Protein AF-A0A354HRK8-F1 (afdb_monomer)

Solvent-accessible surface area (backbone atoms only — not comparable to full-atom values): 6765 Å² total; per-residue (Å²): 135,56,75,66,59,55,55,52,50,60,60,51,55,75,58,49,48,50,48,79,78,47,77,47,77,48,74,50,78,37,77,92,74,38,33,40,36,39,46,30,41,37,36,29,31,23,70,40,69,39,40,61,48,54,47,80,42,50,60,78,45,49,75,76,49,41,29,46,92,87,40,77,44,60,70,48,78,45,85,66,52,96,70,30,27,33,38,38,35,46,50,96,60,74,43,45,59,68,40,78,44,60,36,36,42,32,33,31,35,66,62,77,81,83,72,84,74,82,126

pLDDT: mean 86.95, std 15.53, range [40.5, 98.12]

Secondary structure (DSSP, 8-state):
--HHHHHHHHHHHTT--EEEEEEEEEEEEEGGGTEEEEEEEEEEEESS-EEEEEEEEETTSEEEEEEETTEEPPEEEEEEETTEEEEEEEEEEEEPTT-EEEEEEEEEEEPP-------

Structure (mmCIF, N/CA/C/O backbone):
data_AF-A0A354HRK8-F1
#
_entry.id   AF-A0A354HRK8-F1
#
loop_
_atom_site.group_PDB
_atom_site.id
_atom_site.type_symbol
_atom_site.label_atom_id
_atom_site.label_alt_id
_atom_site.label_comp_id
_atom_site.label_asym_id
_atom_site.label_entity_id
_atom_site.label_seq_id
_atom_site.pdbx_PDB_ins_code
_atom_site.Cartn_x
_atom_site.Cartn_y
_atom_site.Cartn_z
_atom_site.occupancy
_atom_site.B_iso_or_equiv
_atom_site.auth_seq_id
_atom_site.auth_comp_id
_atom_site.auth_asym_id
_atom_site.auth_atom_id
_atom_site.pdbx_PDB_model_num
ATOM 1 N N . MET A 1 1 ? 16.651 -16.400 6.474 1.00 50.31 1 MET A N 1
ATOM 2 C CA . MET A 1 1 ? 15.994 -15.371 7.318 1.00 50.31 1 MET A CA 1
ATOM 3 C C . MET A 1 1 ? 16.531 -15.491 8.738 1.00 50.31 1 MET A C 1
ATOM 5 O O . MET A 1 1 ? 16.424 -16.571 9.303 1.00 50.31 1 MET A O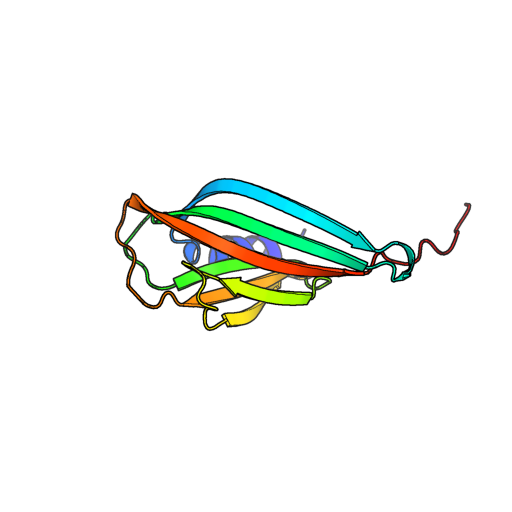 1
ATOM 9 N N . SER A 1 2 ? 17.165 -14.455 9.298 1.00 54.81 2 SER A N 1
ATOM 10 C CA . SER A 1 2 ? 17.734 -14.533 10.653 1.00 54.81 2 SER A CA 1
ATOM 11 C C . SER A 1 2 ? 16.652 -14.304 11.720 1.00 54.81 2 SER A C 1
ATOM 13 O O . SER A 1 2 ? 15.646 -13.632 11.486 1.00 54.81 2 SER A O 1
ATOM 15 N N . ARG A 1 3 ? 16.833 -14.848 12.930 1.00 51.31 3 ARG A N 1
ATOM 16 C CA . ARG A 1 3 ? 15.897 -14.631 14.055 1.00 51.31 3 ARG A CA 1
ATOM 17 C C . ARG A 1 3 ? 15.701 -13.143 14.391 1.00 51.31 3 ARG A C 1
ATOM 19 O O . ARG A 1 3 ? 14.618 -12.753 14.816 1.00 51.31 3 ARG A O 1
ATOM 26 N N . LEU A 1 4 ? 16.721 -12.313 14.162 1.00 53.47 4 LEU A N 1
ATOM 27 C CA . LEU A 1 4 ? 16.684 -10.861 14.370 1.00 53.47 4 LEU A CA 1
ATOM 28 C C . LEU A 1 4 ? 15.751 -10.150 13.379 1.00 53.47 4 LEU A C 1
ATOM 30 O O . LEU A 1 4 ? 14.959 -9.304 13.793 1.00 53.47 4 LEU A O 1
ATOM 34 N N . THR A 1 5 ? 15.765 -10.533 12.098 1.00 54.56 5 THR A N 1
ATOM 35 C CA . THR A 1 5 ? 14.862 -9.942 11.096 1.00 54.56 5 THR A CA 1
ATOM 36 C C . THR A 1 5 ? 13.399 -10.301 11.364 1.00 54.56 5 THR A C 1
ATOM 38 O O . THR A 1 5 ? 12.532 -9.438 11.255 1.00 54.56 5 THR A O 1
ATOM 41 N N . ALA A 1 6 ? 13.120 -11.530 11.814 1.00 53.03 6 ALA A N 1
ATOM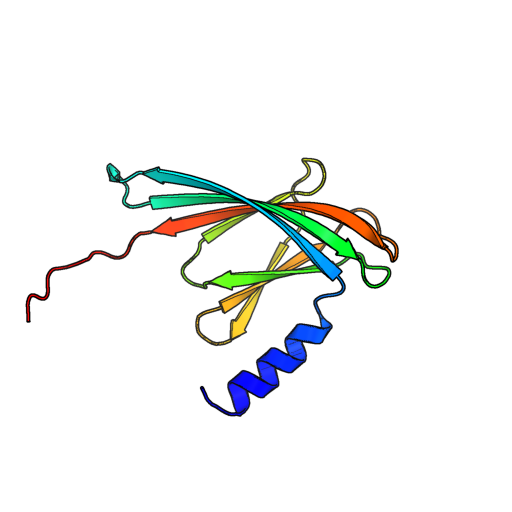 42 C CA . ALA A 1 6 ? 11.768 -11.955 12.194 1.00 53.03 6 ALA A CA 1
ATOM 43 C C . ALA A 1 6 ? 11.236 -11.218 13.445 1.00 53.03 6 ALA A C 1
ATOM 45 O O . ALA A 1 6 ? 10.065 -10.830 13.513 1.00 53.03 6 ALA A O 1
ATOM 46 N N . ARG A 1 7 ? 12.107 -10.969 14.433 1.00 55.44 7 ARG A N 1
ATOM 47 C CA . ARG A 1 7 ? 11.755 -10.249 15.668 1.00 55.44 7 ARG A CA 1
ATOM 48 C C . ARG A 1 7 ? 11.497 -8.757 15.421 1.00 55.44 7 ARG A C 1
ATOM 50 O O . ARG A 1 7 ? 10.579 -8.190 16.004 1.00 55.44 7 ARG A O 1
ATOM 57 N N . ASN A 1 8 ? 12.239 -8.140 14.502 1.00 55.53 8 ASN A N 1
ATOM 58 C CA . ASN A 1 8 ? 11.977 -6.763 14.080 1.00 55.53 8 ASN A CA 1
ATOM 59 C C . ASN A 1 8 ? 10.649 -6.658 13.312 1.00 55.53 8 ASN A C 1
ATOM 61 O O . ASN A 1 8 ? 9.842 -5.780 13.612 1.00 55.53 8 ASN A O 1
ATOM 65 N N . PHE A 1 9 ? 10.369 -7.595 12.398 1.00 56.06 9 PHE A N 1
ATOM 66 C CA . PHE A 1 9 ? 9.132 -7.626 11.608 1.00 56.06 9 PHE A CA 1
ATOM 67 C C . PHE A 1 9 ? 7.866 -7.751 12.475 1.00 56.06 9 PHE A C 1
ATOM 69 O O . PHE A 1 9 ? 6.916 -6.987 12.311 1.00 56.06 9 PHE A O 1
ATOM 76 N N . THR A 1 10 ? 7.878 -8.637 13.476 1.00 58.69 10 THR A N 1
ATOM 77 C CA . THR A 1 10 ? 6.768 -8.784 14.444 1.00 58.69 10 THR A CA 1
ATOM 78 C C . THR A 1 10 ? 6.529 -7.526 15.290 1.00 58.69 10 THR A C 1
ATOM 80 O O . THR A 1 10 ? 5.387 -7.223 15.643 1.00 58.69 10 THR A O 1
ATOM 83 N N . GLY A 1 11 ? 7.570 -6.730 15.556 1.00 61.34 11 GLY A N 1
ATOM 84 C CA . GLY A 1 11 ? 7.438 -5.399 16.156 1.00 61.34 11 GLY A CA 1
ATOM 85 C C . GLY A 1 11 ? 6.713 -4.390 15.253 1.00 61.34 11 GLY A C 1
ATOM 86 O O . GLY A 1 11 ? 5.939 -3.566 15.750 1.00 61.34 11 GLY A O 1
ATOM 87 N N . PHE A 1 12 ? 6.899 -4.477 13.930 1.00 61.84 12 PHE A N 1
ATOM 88 C CA . PHE A 1 12 ? 6.201 -3.628 12.958 1.00 61.84 12 PHE A CA 1
ATOM 89 C C . PHE A 1 12 ? 4.720 -3.981 12.819 1.00 61.84 12 PHE A C 1
ATOM 91 O O . PHE A 1 12 ? 3.924 -3.063 12.635 1.00 61.84 12 PHE A O 1
ATOM 98 N N . CYS A 1 13 ? 4.323 -5.249 12.993 1.00 62.94 13 CYS A N 1
ATOM 99 C CA . CYS A 1 13 ? 2.919 -5.681 12.918 1.00 62.94 13 CYS A CA 1
ATOM 100 C C . CYS A 1 13 ? 1.986 -4.852 13.827 1.00 62.94 13 CYS A C 1
ATOM 102 O O . CYS A 1 13 ? 0.867 -4.533 13.439 1.00 62.94 13 CYS A O 1
ATOM 104 N N . LYS A 1 14 ? 2.466 -4.389 14.993 1.00 69.12 14 LYS A N 1
ATOM 105 C CA . LYS A 1 14 ? 1.689 -3.527 15.910 1.00 69.12 14 LYS A CA 1
ATOM 106 C C . LYS A 1 14 ? 1.358 -2.135 15.345 1.00 69.12 14 LYS A C 1
ATOM 108 O O . LYS A 1 14 ? 0.500 -1.446 15.901 1.00 69.12 14 LYS A O 1
ATOM 113 N N . ARG A 1 15 ? 2.053 -1.692 14.291 1.00 74.56 15 ARG A N 1
ATOM 114 C CA . ARG A 1 15 ? 1.847 -0.387 13.634 1.00 74.56 15 ARG A CA 1
ATOM 115 C C . ARG A 1 15 ? 0.713 -0.410 12.608 1.00 74.56 15 ARG A C 1
ATOM 117 O O . ARG A 1 15 ? 0.236 0.657 12.234 1.00 74.56 15 ARG A O 1
ATOM 124 N N . PHE A 1 16 ? 0.269 -1.594 12.195 1.00 83.00 16 PHE A N 1
ATOM 125 C CA . PHE A 1 16 ? -0.863 -1.769 11.295 1.00 83.00 16 PHE A CA 1
ATOM 126 C C . PHE A 1 16 ? -2.130 -1.842 12.145 1.00 83.00 16 PHE A C 1
ATOM 128 O O . PHE A 1 16 ? -2.418 -2.845 12.789 1.00 83.00 16 PHE A O 1
ATOM 135 N N . SER A 1 17 ? -2.855 -0.730 12.233 1.00 87.38 17 SER A N 1
ATOM 136 C CA . SER A 1 17 ? -4.097 -0.624 13.007 1.00 87.38 17 SER A CA 1
ATOM 137 C C . SER A 1 17 ? -5.338 -0.847 12.142 1.00 87.38 17 SER A C 1
ATOM 139 O O . SER A 1 17 ? -6.358 -0.201 12.363 1.00 87.38 17 SER A O 1
ATOM 141 N N . TYR A 1 18 ? -5.239 -1.708 11.134 1.00 92.06 18 TYR A N 1
ATOM 142 C CA . TYR A 1 18 ? -6.298 -1.971 10.167 1.00 92.06 18 TYR A CA 1
ATOM 143 C C . TYR A 1 18 ? -6.186 -3.391 9.605 1.00 92.06 18 TYR A C 1
ATOM 145 O O . TYR A 1 18 ? -5.113 -3.995 9.636 1.00 92.06 18 TYR A O 1
ATOM 153 N N . SER A 1 19 ? -7.292 -3.900 9.073 1.00 92.31 19 SER A N 1
ATOM 154 C CA . SER A 1 19 ? -7.331 -5.074 8.204 1.00 92.31 19 SER A CA 1
ATOM 155 C C . SER A 1 19 ? -7.521 -4.634 6.755 1.00 92.31 19 SER A C 1
ATOM 157 O O . SER A 1 19 ? -8.111 -3.588 6.486 1.00 92.31 19 SER A O 1
ATOM 159 N N . ILE A 1 20 ? -6.990 -5.410 5.814 1.00 93.06 20 ILE A N 1
ATOM 160 C CA . ILE A 1 20 ? -7.130 -5.129 4.383 1.00 93.06 20 ILE A CA 1
ATOM 161 C C . ILE A 1 20 ? -8.249 -6.001 3.838 1.00 93.06 20 ILE A C 1
ATOM 163 O O . ILE A 1 20 ? -8.236 -7.212 4.042 1.00 93.06 20 ILE A O 1
ATOM 167 N N . ALA A 1 21 ? -9.217 -5.373 3.181 1.00 93.81 21 ALA A N 1
ATOM 168 C CA . ALA A 1 21 ? -10.369 -6.049 2.605 1.00 93.81 21 ALA A CA 1
ATOM 169 C C . ALA A 1 21 ? -10.174 -6.326 1.111 1.00 93.81 21 ALA A C 1
ATOM 171 O O .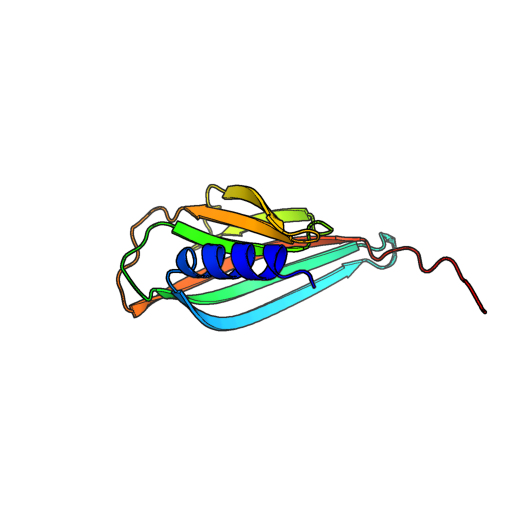 ALA A 1 21 ? -10.589 -7.374 0.624 1.00 93.81 21 ALA A O 1
ATOM 172 N N . HIS A 1 22 ? -9.559 -5.392 0.383 1.00 95.56 22 HIS A N 1
ATOM 173 C CA . HIS A 1 22 ? -9.417 -5.501 -1.064 1.00 95.56 22 HIS A CA 1
ATOM 174 C C . HIS A 1 22 ? -8.235 -4.685 -1.591 1.00 95.56 22 HIS A C 1
ATOM 176 O O . HIS A 1 22 ? -7.877 -3.654 -1.015 1.00 95.56 22 HIS A O 1
ATOM 182 N N . TYR A 1 23 ? -7.682 -5.149 -2.709 1.00 96.31 23 TYR A N 1
ATOM 183 C CA . TYR A 1 23 ? -6.695 -4.451 -3.518 1.00 96.31 23 TYR A CA 1
ATOM 184 C C . TYR A 1 23 ? -7.200 -4.371 -4.949 1.00 96.31 23 TYR A C 1
ATOM 186 O O . TYR A 1 23 ? -7.547 -5.398 -5.527 1.00 96.31 23 TYR A O 1
ATOM 194 N N . ASP A 1 24 ? -7.155 -3.172 -5.504 1.00 97.56 24 ASP A N 1
ATOM 195 C CA . ASP A 1 24 ? -7.291 -2.919 -6.930 1.00 97.56 24 ASP A CA 1
ATOM 196 C C . ASP A 1 24 ? -5.961 -2.344 -7.428 1.00 97.56 24 ASP A C 1
ATOM 198 O O . ASP A 1 24 ? -5.386 -1.469 -6.775 1.00 97.56 24 ASP A O 1
ATOM 202 N N . ILE A 1 25 ? -5.408 -2.910 -8.497 1.00 97.69 25 ILE A N 1
ATOM 203 C CA . ILE A 1 25 ? -4.031 -2.655 -8.936 1.00 97.69 25 ILE A CA 1
ATOM 204 C C . ILE A 1 25 ? -4.028 -2.430 -10.441 1.00 97.69 25 ILE A C 1
ATOM 206 O O . ILE A 1 25 ? -4.118 -3.382 -11.217 1.00 97.69 25 ILE A O 1
ATOM 210 N N . ASP A 1 26 ? -3.787 -1.185 -10.834 1.00 97.75 26 ASP A N 1
ATOM 211 C CA . ASP A 1 26 ? -3.559 -0.811 -12.221 1.00 97.75 26 ASP A CA 1
ATOM 212 C C . ASP A 1 26 ? -2.061 -0.690 -12.493 1.00 97.75 26 ASP A C 1
ATOM 214 O O . ASP A 1 26 ? -1.357 0.128 -11.893 1.00 97.75 26 ASP A O 1
ATOM 218 N N . LEU A 1 27 ? -1.557 -1.503 -13.424 1.00 96.94 27 LEU A N 1
ATOM 219 C CA . LEU A 1 27 ? -0.156 -1.478 -13.842 1.00 96.94 27 LEU A CA 1
ATOM 220 C C . LEU A 1 27 ? -0.011 -0.832 -15.217 1.00 96.94 27 LEU A C 1
ATOM 222 O O . LEU A 1 27 ? -0.498 -1.343 -16.223 1.00 96.94 27 LEU A O 1
ATOM 226 N N . ASN A 1 28 ? 0.748 0.258 -15.273 1.00 95.94 28 ASN A N 1
ATOM 227 C CA . ASN A 1 28 ? 1.181 0.878 -16.513 1.00 95.94 28 ASN A CA 1
ATOM 228 C C . ASN A 1 28 ? 2.623 0.464 -16.826 1.00 95.94 28 ASN A C 1
ATOM 230 O O . ASN A 1 28 ? 3.569 0.820 -16.115 1.00 95.94 28 ASN A O 1
ATOM 234 N N . LEU A 1 29 ? 2.777 -0.303 -17.902 1.00 94.56 29 LEU A N 1
ATOM 235 C CA . LEU A 1 29 ? 4.057 -0.800 -18.385 1.00 94.56 29 LEU A CA 1
ATOM 236 C C . LEU A 1 29 ? 4.590 0.135 -19.472 1.00 94.56 29 LEU A C 1
ATOM 238 O O . LEU A 1 29 ? 3.951 0.330 -20.505 1.00 94.56 29 LEU A O 1
ATOM 242 N N . ASN A 1 30 ? 5.807 0.649 -19.292 1.00 92.19 30 ASN A N 1
ATOM 243 C CA . ASN A 1 30 ? 6.535 1.371 -20.330 1.00 92.19 30 ASN A CA 1
ATOM 244 C C . ASN A 1 30 ? 7.801 0.593 -20.726 1.00 92.19 30 ASN A C 1
ATOM 246 O O . ASN A 1 30 ? 8.872 0.842 -20.163 1.00 92.19 30 ASN A O 1
ATOM 250 N N . PRO A 1 31 ? 7.713 -0.320 -21.716 1.00 89.62 31 PRO A N 1
ATOM 251 C CA . PRO A 1 31 ? 8.843 -1.151 -22.129 1.00 89.62 31 PRO A CA 1
ATOM 252 C C . PRO A 1 31 ? 10.034 -0.340 -22.644 1.00 89.62 31 PRO A C 1
ATOM 254 O O . PRO A 1 31 ? 11.178 -0.690 -22.373 1.00 89.62 31 PRO A O 1
ATOM 257 N N . ARG A 1 32 ? 9.780 0.782 -23.336 1.00 90.06 32 ARG A N 1
ATOM 258 C CA . ARG A 1 32 ? 10.841 1.651 -23.879 1.00 90.06 32 ARG A CA 1
ATOM 259 C C . ARG A 1 32 ? 11.693 2.271 -22.778 1.00 90.06 32 ARG A C 1
ATOM 261 O O . ARG A 1 32 ? 12.889 2.448 -22.959 1.00 90.06 32 ARG A O 1
ATOM 268 N N . ARG A 1 33 ? 11.067 2.609 -21.649 1.00 88.88 33 ARG A N 1
ATOM 269 C CA . ARG A 1 33 ? 11.740 3.168 -20.469 1.00 88.88 33 ARG A CA 1
ATOM 270 C C . ARG A 1 33 ? 12.074 2.113 -19.416 1.00 88.88 33 ARG A C 1
ATOM 272 O O . ARG A 1 33 ? 12.529 2.490 -18.347 1.00 88.88 33 ARG A O 1
ATOM 279 N N . ARG A 1 34 ? 11.782 0.830 -19.681 1.00 90.69 34 ARG A N 1
ATOM 280 C CA . ARG A 1 34 ? 11.877 -0.280 -18.713 1.00 90.69 34 ARG A CA 1
ATOM 281 C C . ARG A 1 34 ? 11.262 0.062 -17.352 1.00 90.69 34 ARG A C 1
ATOM 283 O O . ARG A 1 34 ? 11.739 -0.380 -16.316 1.00 90.69 34 ARG A O 1
ATOM 290 N N . LYS A 1 35 ? 10.194 0.859 -17.353 1.00 94.19 35 LYS A N 1
ATOM 291 C CA . LYS A 1 35 ? 9.576 1.389 -16.137 1.00 94.19 35 LYS A CA 1
ATOM 292 C C . LYS A 1 35 ? 8.177 0.828 -15.990 1.00 94.19 35 LYS A C 1
ATOM 294 O O . LYS A 1 35 ? 7.402 0.848 -16.946 1.00 94.19 35 LYS A O 1
ATOM 299 N N . ILE A 1 36 ? 7.855 0.379 -14.786 1.00 96.50 36 ILE A N 1
ATOM 300 C CA . ILE A 1 36 ? 6.503 -0.006 -14.398 1.00 96.50 36 ILE A CA 1
ATOM 301 C C . ILE A 1 36 ? 6.012 0.999 -13.369 1.00 96.50 36 ILE A C 1
ATOM 303 O O . ILE A 1 36 ? 6.740 1.362 -12.445 1.00 96.50 36 ILE A O 1
ATOM 307 N N . GLN A 1 37 ? 4.785 1.467 -13.542 1.00 97.38 37 GLN A N 1
ATOM 308 C CA . GLN A 1 37 ? 4.082 2.277 -12.562 1.00 97.38 37 GLN A CA 1
ATOM 309 C C . GLN A 1 37 ? 2.834 1.527 -12.110 1.00 97.38 37 GLN A C 1
ATOM 311 O O . GLN A 1 37 ? 2.112 0.988 -12.941 1.00 97.38 37 GLN A O 1
ATOM 316 N N . ALA A 1 38 ? 2.594 1.512 -10.807 1.00 97.94 38 ALA A N 1
ATOM 317 C CA . ALA A 1 38 ? 1.395 0.972 -10.197 1.00 97.94 38 ALA A CA 1
ATOM 318 C C . ALA A 1 38 ? 0.564 2.112 -9.601 1.00 97.94 38 ALA A C 1
ATOM 320 O O . ALA A 1 38 ? 1.108 2.960 -8.887 1.00 97.94 38 ALA A O 1
ATOM 321 N N . ASP A 1 39 ? -0.736 2.113 -9.882 1.00 97.69 39 ASP A N 1
ATOM 322 C CA . ASP A 1 39 ? -1.745 2.838 -9.113 1.00 97.69 39 ASP A CA 1
ATOM 323 C C . ASP A 1 39 ? -2.562 1.801 -8.337 1.00 97.69 39 ASP A C 1
ATOM 325 O O . ASP A 1 39 ? -3.254 0.970 -8.921 1.00 97.69 39 ASP A O 1
ATOM 329 N N . VAL A 1 40 ? -2.378 1.772 -7.018 1.00 97.94 40 VAL A N 1
ATOM 330 C CA . VAL A 1 40 ? -2.954 0.742 -6.152 1.00 97.94 40 VAL A CA 1
ATOM 331 C C . VAL A 1 40 ? -4.001 1.355 -5.248 1.00 97.94 40 VAL A C 1
ATOM 333 O O . VAL A 1 40 ? -3.661 2.127 -4.353 1.00 97.94 40 VAL A O 1
ATOM 336 N N . SER A 1 41 ? -5.256 0.952 -5.403 1.00 97.69 41 SER A N 1
ATOM 337 C CA . SER A 1 41 ? -6.325 1.284 -4.465 1.00 97.69 41 SER A CA 1
ATOM 338 C C . SER A 1 41 ? -6.461 0.183 -3.417 1.00 97.69 41 SER A C 1
ATOM 340 O O . SER A 1 41 ? -6.665 -0.986 -3.734 1.00 97.69 41 SER A O 1
ATOM 342 N N . ILE A 1 42 ? -6.358 0.547 -2.142 1.00 97.31 42 ILE A N 1
ATOM 343 C CA . ILE A 1 42 ? -6.440 -0.385 -1.016 1.00 97.31 42 ILE A CA 1
ATOM 344 C C . ILE A 1 42 ? -7.664 -0.026 -0.188 1.00 97.31 42 ILE A C 1
ATOM 346 O O . ILE A 1 42 ? -7.713 1.049 0.415 1.00 97.31 42 ILE A O 1
ATOM 350 N N . ALA A 1 43 ? -8.625 -0.943 -0.119 1.00 97.06 43 ALA A N 1
ATOM 351 C CA . ALA A 1 43 ? -9.745 -0.842 0.804 1.00 97.06 43 ALA A CA 1
ATOM 352 C C . ALA A 1 43 ? -9.368 -1.514 2.127 1.00 97.06 43 ALA A C 1
ATOM 354 O O . ALA A 1 43 ? -9.057 -2.708 2.175 1.00 97.06 43 ALA A O 1
ATOM 355 N N . LEU A 1 44 ? -9.400 -0.747 3.210 1.00 95.75 44 LEU A N 1
ATOM 356 C CA . LEU A 1 44 ? -9.011 -1.183 4.545 1.00 95.75 44 LEU A CA 1
ATOM 357 C C . LEU A 1 44 ? -10.065 -0.806 5.586 1.00 95.75 44 LEU A C 1
ATOM 359 O O . LEU A 1 44 ? -10.780 0.179 5.430 1.00 95.75 44 LEU A O 1
ATOM 363 N N . ALA A 1 45 ? -10.169 -1.604 6.644 1.00 95.25 45 ALA A N 1
ATOM 364 C CA . ALA A 1 45 ? -11.041 -1.343 7.782 1.00 95.25 45 ALA A CA 1
ATOM 365 C C . ALA A 1 45 ? -10.184 -1.085 9.021 1.00 95.25 45 ALA A C 1
ATOM 367 O O . ALA A 1 45 ? -9.348 -1.915 9.391 1.00 95.25 45 ALA A O 1
ATOM 368 N N . ALA A 1 46 ? -10.354 0.067 9.667 1.00 94.06 46 ALA A N 1
ATOM 369 C CA . ALA A 1 46 ? -9.590 0.391 10.866 1.00 94.06 46 ALA A CA 1
ATOM 370 C C . ALA A 1 46 ? -9.958 -0.565 12.015 1.00 94.06 46 ALA A C 1
ATOM 372 O O . ALA A 1 46 ? -11.111 -0.686 12.402 1.00 94.06 46 ALA A O 1
ATOM 373 N N . ALA A 1 47 ? -8.975 -1.247 12.599 1.00 92.00 47 ALA A N 1
ATOM 374 C CA . ALA A 1 47 ? -9.204 -2.172 13.713 1.00 92.00 47 ALA A CA 1
ATOM 375 C C . ALA A 1 47 ? -9.407 -1.433 15.048 1.00 92.00 47 ALA A C 1
ATOM 377 O O . ALA A 1 47 ? -9.976 -1.967 15.994 1.00 92.00 47 ALA A O 1
ATOM 378 N N . ARG A 1 48 ? -8.893 -0.204 15.135 1.00 92.62 48 ARG A N 1
ATOM 379 C CA . ARG A 1 48 ? -9.002 0.703 16.282 1.00 92.62 48 ARG A CA 1
ATOM 380 C C . ARG A 1 48 ? -8.909 2.148 15.794 1.00 92.62 48 ARG A C 1
ATOM 382 O O . ARG A 1 48 ? -8.315 2.366 14.734 1.00 92.62 48 ARG A O 1
ATOM 389 N N . PRO A 1 49 ? -9.377 3.132 16.577 1.00 94.38 49 PRO A N 1
ATOM 390 C CA . PRO A 1 49 ? -9.345 4.515 16.137 1.00 94.38 49 PRO A CA 1
ATOM 391 C C . PRO A 1 49 ? -7.911 5.010 15.892 1.00 94.38 49 PRO A C 1
ATOM 393 O O . PRO A 1 49 ? -7.062 4.928 16.787 1.00 94.38 49 PRO A O 1
ATOM 396 N N . THR A 1 50 ? -7.622 5.543 14.704 1.00 94.00 50 THR A N 1
ATOM 397 C CA . THR A 1 50 ? -6.260 5.905 14.273 1.00 94.00 50 THR A CA 1
ATOM 398 C C . THR A 1 50 ? -6.238 7.099 13.317 1.00 94.00 50 THR A C 1
ATOM 400 O O . THR A 1 50 ? -7.148 7.306 12.525 1.00 94.00 50 THR A O 1
ATOM 403 N N . ARG A 1 51 ? -5.151 7.875 13.351 1.00 94.31 51 ARG A N 1
ATOM 404 C CA . ARG A 1 51 ? -4.785 8.824 12.279 1.00 94.31 51 ARG A CA 1
ATOM 405 C C . ARG A 1 51 ? -3.625 8.328 11.430 1.00 94.31 51 ARG A C 1
ATOM 407 O O . ARG A 1 51 ? -3.252 8.986 10.472 1.00 94.31 51 ARG A O 1
ATOM 414 N N . LYS A 1 52 ? -2.995 7.217 11.802 1.00 94.50 52 LYS A N 1
ATOM 415 C CA . LYS A 1 52 ? -1.785 6.726 11.151 1.00 94.50 52 LYS A CA 1
ATOM 416 C C . LYS A 1 52 ? -2.093 5.466 10.360 1.00 94.50 52 LYS A C 1
ATOM 418 O O . LYS A 1 52 ? -2.621 4.505 10.916 1.00 94.50 52 LYS A O 1
ATOM 423 N N . LEU A 1 53 ? -1.681 5.465 9.100 1.00 94.50 53 LEU A N 1
ATOM 424 C CA . LEU A 1 53 ? -1.656 4.292 8.237 1.00 94.50 53 LEU A CA 1
ATOM 425 C C . LEU A 1 53 ? -0.202 3.968 7.907 1.00 94.50 53 LEU A C 1
ATOM 427 O O . LEU A 1 53 ? 0.606 4.871 7.687 1.00 94.50 53 LEU A O 1
ATOM 431 N N . CYS A 1 54 ? 0.155 2.690 7.923 1.00 94.50 54 CYS A N 1
ATOM 432 C CA . CYS A 1 54 ? 1.514 2.245 7.641 1.00 94.50 54 CYS A CA 1
ATOM 433 C C . CYS A 1 54 ? 1.491 1.192 6.543 1.00 94.50 54 CYS A C 1
ATOM 435 O O . CYS A 1 54 ? 0.738 0.250 6.687 1.00 94.50 54 CYS A O 1
ATOM 437 N N . PHE A 1 55 ? 2.341 1.284 5.526 1.00 94.44 55 PHE A N 1
ATOM 438 C CA . PHE A 1 55 ? 2.439 0.300 4.443 1.00 94.44 55 PHE A CA 1
ATOM 439 C C . PHE A 1 55 ? 3.881 -0.179 4.300 1.00 94.44 55 PHE A C 1
ATOM 441 O O . PHE A 1 55 ? 4.807 0.525 4.702 1.00 94.44 55 PHE A O 1
ATOM 448 N N . LEU A 1 56 ? 4.078 -1.366 3.732 1.00 93.75 56 LEU A N 1
ATOM 449 C CA . LEU A 1 56 ? 5.403 -1.833 3.330 1.00 93.75 56 LEU A CA 1
ATOM 450 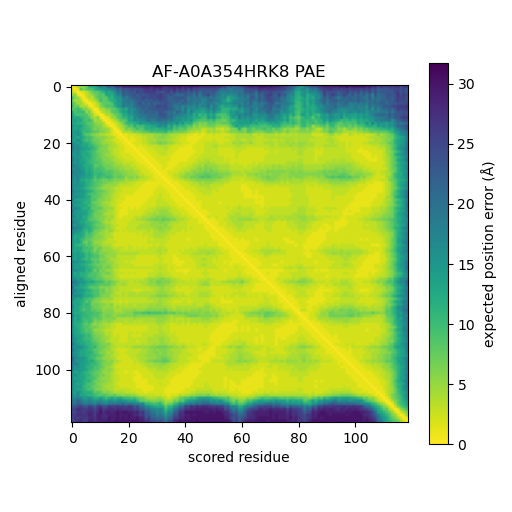C C . LEU A 1 56 ? 5.534 -1.705 1.820 1.00 93.75 56 LEU A C 1
ATOM 452 O O . LEU A 1 56 ? 4.611 -2.056 1.089 1.00 93.75 56 LEU A O 1
ATOM 456 N N . LEU A 1 57 ? 6.684 -1.214 1.377 1.00 95.12 57 LEU A N 1
ATOM 457 C CA . L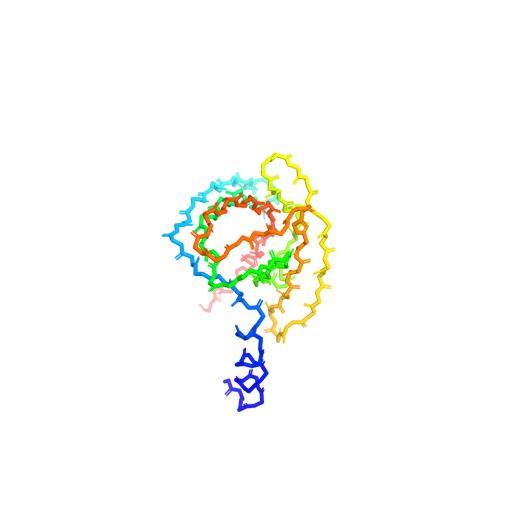EU A 1 57 ? 7.038 -1.104 -0.029 1.00 95.12 57 LEU A CA 1
ATOM 458 C C . LEU A 1 57 ? 8.480 -1.579 -0.205 1.00 95.12 57 LEU A C 1
ATOM 460 O O . LEU A 1 57 ? 9.323 -1.282 0.642 1.00 95.12 57 LEU A O 1
ATOM 464 N N . ALA A 1 58 ? 8.761 -2.322 -1.276 1.00 93.69 58 ALA A N 1
ATOM 465 C CA . ALA A 1 58 ? 10.128 -2.724 -1.598 1.00 93.69 58 ALA A CA 1
ATOM 466 C C . ALA A 1 58 ? 11.033 -1.493 -1.729 1.00 93.69 58 ALA A C 1
ATOM 468 O O . ALA A 1 58 ? 10.612 -0.462 -2.251 1.00 93.69 58 ALA A O 1
ATOM 469 N N . ASP A 1 59 ? 12.267 -1.583 -1.243 1.00 92.75 59 ASP A N 1
ATOM 470 C CA . ASP A 1 59 ? 13.223 -0.471 -1.318 1.00 92.75 59 ASP A CA 1
ATOM 471 C C . ASP A 1 59 ? 13.691 -0.160 -2.749 1.00 92.75 59 ASP A C 1
ATOM 473 O O . ASP A 1 59 ? 14.126 0.957 -3.017 1.00 92.75 59 ASP A O 1
ATOM 477 N N . SER A 1 60 ? 13.506 -1.098 -3.680 1.00 92.88 60 SER A N 1
ATOM 478 C CA . SER A 1 60 ? 13.669 -0.905 -5.125 1.00 92.88 60 SER A CA 1
ATOM 479 C C . SER A 1 60 ? 12.543 -0.099 -5.787 1.00 92.88 60 SER A C 1
ATOM 481 O O . SER A 1 60 ? 12.644 0.250 -6.964 1.00 92.88 60 SER A O 1
ATOM 483 N N . CYS A 1 61 ? 11.455 0.188 -5.066 1.00 95.31 61 CYS A N 1
ATOM 484 C CA . CYS A 1 61 ? 10.337 0.973 -5.574 1.00 95.31 61 CYS A CA 1
ATOM 485 C C . CYS A 1 61 ? 10.447 2.442 -5.151 1.00 95.31 61 CYS A C 1
ATOM 487 O O . CYS A 1 61 ? 10.681 2.774 -3.990 1.00 95.31 61 CYS A O 1
ATOM 489 N N . ASN A 1 62 ? 10.147 3.327 -6.093 1.00 96.00 62 ASN A N 1
ATOM 490 C CA . ASN A 1 62 ? 10.004 4.758 -5.887 1.00 96.00 62 ASN A CA 1
ATOM 491 C C . ASN A 1 62 ? 8.530 5.104 -5.658 1.00 96.00 62 ASN A C 1
ATOM 493 O O . ASN A 1 62 ? 7.705 4.962 -6.564 1.00 96.00 62 ASN A O 1
ATOM 497 N N . LEU A 1 63 ? 8.197 5.572 -4.456 1.00 97.25 63 LEU A N 1
ATOM 498 C CA . LEU A 1 63 ? 6.867 6.087 -4.132 1.00 97.25 63 LEU A CA 1
ATOM 499 C C . LEU A 1 63 ? 6.672 7.480 -4.752 1.00 97.25 63 LEU A C 1
ATOM 501 O O . LEU A 1 63 ? 7.467 8.374 -4.482 1.00 97.25 63 LEU A O 1
ATOM 505 N N . ASP A 1 64 ? 5.601 7.674 -5.525 1.00 96.31 64 ASP A N 1
ATOM 506 C CA . ASP A 1 64 ? 5.178 9.003 -5.992 1.00 96.31 64 ASP A CA 1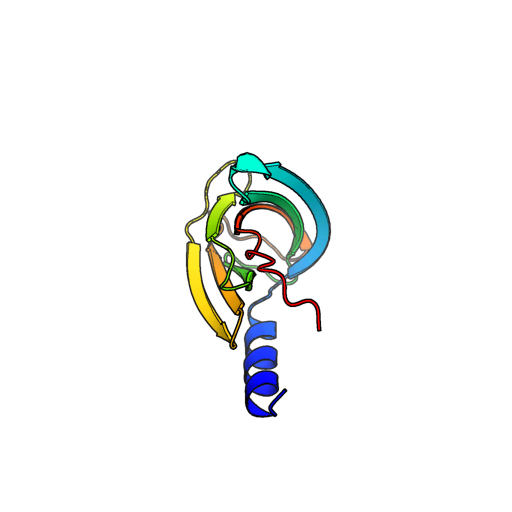
ATOM 507 C C . ASP A 1 64 ? 4.321 9.677 -4.913 1.00 96.31 64 ASP A C 1
ATOM 509 O O . ASP A 1 64 ? 4.672 10.730 -4.383 1.00 96.31 64 ASP A O 1
ATOM 513 N N . ARG A 1 65 ? 3.206 9.042 -4.522 1.00 96.44 65 ARG A N 1
ATOM 514 C CA . ARG A 1 65 ? 2.310 9.580 -3.487 1.00 96.44 65 ARG A CA 1
ATOM 515 C C . ARG A 1 65 ? 1.359 8.543 -2.910 1.00 96.44 65 ARG A C 1
ATOM 517 O O . ARG A 1 65 ? 1.083 7.516 -3.521 1.00 96.44 65 ARG A O 1
ATOM 524 N N . ILE A 1 66 ? 0.801 8.876 -1.750 1.00 97.62 66 ILE A N 1
ATOM 525 C CA . ILE A 1 66 ? -0.352 8.203 -1.149 1.00 97.62 66 ILE A CA 1
ATOM 526 C C . ILE A 1 66 ? -1.492 9.215 -1.084 1.00 97.62 66 ILE A C 1
ATOM 528 O O . ILE A 1 66 ? -1.287 10.323 -0.587 1.00 97.62 66 ILE A O 1
ATOM 532 N N . LYS A 1 67 ? -2.677 8.849 -1.569 1.00 97.06 67 LYS A N 1
ATOM 533 C CA . LYS A 1 67 ? -3.883 9.678 -1.525 1.00 97.06 67 LYS A CA 1
ATOM 534 C C . LYS A 1 67 ? -4.948 9.060 -0.630 1.00 97.06 67 LYS A C 1
ATOM 536 O O . LYS A 1 67 ? -5.059 7.841 -0.529 1.00 97.06 67 LYS A O 1
ATOM 541 N N . TYR A 1 68 ? -5.763 9.919 -0.038 1.00 95.75 68 TYR A N 1
ATOM 542 C CA . TYR A 1 68 ? -7.007 9.572 0.639 1.00 95.75 68 TYR A CA 1
ATOM 543 C C . TYR A 1 68 ? -8.068 10.588 0.226 1.00 95.75 68 TYR A C 1
ATOM 545 O O . TYR A 1 68 ? -7.833 11.790 0.346 1.00 95.75 68 TYR A O 1
ATOM 553 N N . LEU A 1 69 ? -9.200 10.114 -0.306 1.00 92.38 69 LEU A N 1
ATOM 554 C CA . LEU A 1 69 ? -10.277 10.971 -0.832 1.00 92.38 69 LEU A CA 1
ATOM 555 C C . LEU A 1 69 ? -9.765 12.045 -1.817 1.00 92.38 69 LEU A C 1
ATOM 557 O O . LEU A 1 69 ? -10.162 13.205 -1.765 1.00 92.38 69 LEU A O 1
ATOM 561 N N . GLY A 1 70 ? -8.821 11.671 -2.687 1.00 90.94 70 GLY A N 1
ATOM 562 C CA . GLY A 1 70 ? -8.214 12.574 -3.673 1.00 90.94 70 GLY A CA 1
ATOM 563 C C . GLY A 1 70 ? -7.122 13.510 -3.135 1.00 90.94 70 GLY A C 1
ATOM 564 O O . GLY A 1 70 ? -6.437 14.150 -3.930 1.00 90.94 70 GLY A O 1
ATOM 565 N N . ILE A 1 71 ? -6.890 13.552 -1.820 1.00 93.12 71 ILE A N 1
ATOM 566 C CA . ILE A 1 71 ? -5.900 14.430 -1.184 1.00 93.12 71 ILE A CA 1
ATOM 567 C C . ILE A 1 71 ? -4.606 13.655 -0.932 1.00 93.12 71 ILE A C 1
ATOM 569 O O . ILE A 1 71 ? -4.631 12.576 -0.340 1.00 93.12 71 ILE A O 1
ATOM 573 N N . SER A 1 72 ? -3.465 14.213 -1.344 1.00 95.88 72 SER A N 1
ATOM 574 C CA . SER A 1 72 ? -2.150 13.654 -1.013 1.00 95.88 72 SER A CA 1
ATOM 575 C C . SER A 1 72 ? -1.894 13.724 0.493 1.00 95.88 72 SER A C 1
ATOM 577 O O . SER A 1 72 ? -1.976 14.792 1.099 1.00 95.88 72 SER A O 1
ATOM 579 N N . LEU A 1 73 ? -1.550 12.590 1.096 1.00 96.38 73 LEU A N 1
ATOM 580 C CA . LEU A 1 73 ? -1.231 12.508 2.515 1.00 96.38 73 LEU A CA 1
ATOM 581 C C . LEU A 1 73 ? 0.237 12.877 2.781 1.00 96.38 73 LEU A C 1
ATOM 583 O O . LEU A 1 73 ? 1.107 12.543 1.974 1.00 96.38 73 LEU A O 1
ATOM 587 N N . PRO A 1 74 ? 0.554 13.486 3.939 1.00 94.88 74 PRO A N 1
ATOM 588 C CA . PRO A 1 74 ? 1.926 13.578 4.427 1.00 94.88 74 PRO A CA 1
ATOM 589 C C . PRO A 1 74 ? 2.492 12.179 4.694 1.00 94.88 74 PRO A C 1
ATOM 591 O O . PRO A 1 74 ? 1.856 11.375 5.384 1.00 94.88 74 PRO A O 1
ATOM 594 N N . ILE A 1 75 ? 3.688 11.892 4.171 1.00 95.06 75 ILE A N 1
ATOM 595 C CA . ILE A 1 75 ? 4.309 10.562 4.233 1.00 95.06 75 ILE A CA 1
ATOM 596 C C . ILE A 1 75 ? 5.709 10.661 4.831 1.00 95.06 75 ILE A C 1
ATOM 598 O O . ILE A 1 75 ? 6.515 11.500 4.440 1.00 95.06 75 ILE A O 1
ATOM 602 N N . LYS A 1 76 ? 6.019 9.744 5.748 1.00 95.31 76 LYS A N 1
ATOM 603 C CA . LYS A 1 76 ? 7.382 9.464 6.202 1.00 95.31 76 LYS A CA 1
ATOM 604 C C . LYS A 1 76 ? 7.803 8.084 5.714 1.00 95.31 76 LYS A C 1
ATOM 606 O O . LYS A 1 76 ? 7.115 7.105 6.000 1.00 95.31 76 LYS A O 1
ATOM 611 N N . ILE A 1 77 ? 8.941 8.011 5.033 1.00 94.50 77 ILE A N 1
ATOM 612 C CA . ILE A 1 77 ? 9.568 6.759 4.600 1.00 94.50 77 ILE A CA 1
ATOM 613 C C . ILE A 1 77 ? 10.710 6.446 5.567 1.00 94.50 77 ILE A C 1
ATOM 615 O O . ILE A 1 77 ? 11.498 7.325 5.912 1.00 94.50 77 ILE A O 1
ATOM 619 N N . SER A 1 78 ? 10.780 5.212 6.055 1.00 92.00 78 SER A N 1
ATOM 620 C CA . SER A 1 78 ? 11.873 4.751 6.916 1.00 92.00 78 SER A CA 1
ATOM 621 C C . SER A 1 78 ? 12.203 3.287 6.635 1.00 92.00 78 SER A C 1
ATOM 623 O O . SER A 1 78 ? 11.263 2.527 6.406 1.00 92.00 78 SER A O 1
ATOM 625 N N . PRO A 1 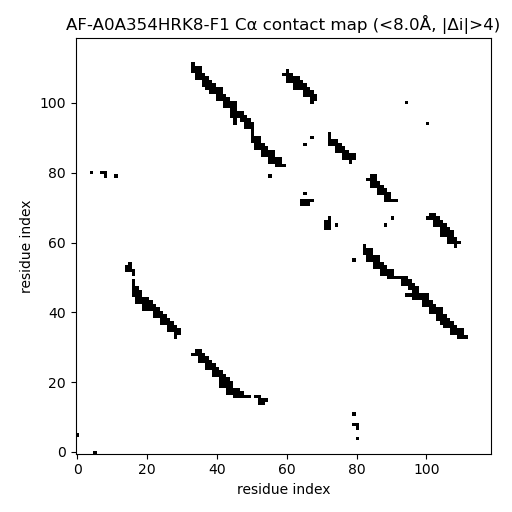79 ? 13.470 2.854 6.732 1.00 89.50 79 PRO A N 1
ATOM 626 C CA . PRO A 1 79 ? 13.828 1.444 6.584 1.00 89.50 79 PRO A CA 1
ATOM 627 C C . PRO A 1 79 ? 13.080 0.559 7.594 1.00 89.50 79 PRO A C 1
ATOM 629 O O . PRO A 1 79 ? 12.994 0.906 8.776 1.00 89.50 79 PRO A O 1
ATOM 632 N N . ALA A 1 80 ? 12.532 -0.574 7.144 1.00 85.75 80 ALA A N 1
ATOM 633 C CA . ALA A 1 80 ? 11.849 -1.544 8.009 1.00 85.75 80 ALA A CA 1
ATOM 634 C C . ALA A 1 80 ? 12.720 -2.782 8.260 1.00 85.75 80 ALA A C 1
ATOM 636 O O . ALA A 1 80 ? 13.008 -3.145 9.402 1.00 85.75 80 ALA A O 1
ATOM 637 N N . CYS A 1 81 ? 13.161 -3.417 7.180 1.00 82.50 81 CYS A N 1
ATOM 638 C CA . CYS A 1 81 ? 14.116 -4.518 7.154 1.00 82.50 81 CYS A CA 1
ATOM 639 C C . CYS A 1 81 ? 14.819 -4.526 5.781 1.00 82.50 81 CYS A C 1
ATOM 641 O O . CYS A 1 81 ? 14.410 -3.769 4.901 1.00 82.50 81 CYS A O 1
ATOM 643 N N . PRO A 1 82 ? 15.887 -5.319 5.580 1.00 86.12 82 PRO A N 1
ATOM 644 C CA . PRO A 1 82 ? 16.576 -5.356 4.289 1.00 86.12 82 PRO A CA 1
ATOM 645 C C . PRO A 1 82 ? 15.601 -5.653 3.139 1.00 86.12 82 PRO A C 1
ATOM 647 O O . PRO A 1 82 ? 14.843 -6.620 3.231 1.00 86.12 82 PRO A O 1
ATOM 650 N N . GLY A 1 83 ? 15.605 -4.827 2.089 1.00 87.62 83 GLY A N 1
ATOM 651 C CA . GLY A 1 83 ? 14.692 -4.957 0.950 1.00 87.62 83 GLY A CA 1
ATOM 652 C C . GLY A 1 83 ? 13.338 -4.253 1.110 1.00 87.62 83 GLY A C 1
ATOM 653 O O . GLY A 1 83 ? 12.541 -4.266 0.174 1.00 87.62 83 GLY A O 1
ATOM 654 N N . LEU A 1 84 ? 13.018 -3.675 2.279 1.00 91.38 84 LEU A N 1
ATOM 655 C CA . LEU A 1 84 ? 11.693 -3.114 2.572 1.00 91.38 84 LEU A CA 1
ATOM 656 C C . LEU A 1 84 ? 11.749 -1.782 3.331 1.00 91.38 84 LEU A C 1
ATOM 658 O O . LEU A 1 84 ? 12.330 -1.655 4.414 1.00 91.38 84 LEU A O 1
ATOM 662 N N . ASN A 1 85 ? 10.996 -0.818 2.815 1.00 93.62 85 ASN A N 1
ATOM 663 C CA . ASN A 1 85 ? 10.696 0.455 3.448 1.00 93.62 85 ASN A CA 1
ATOM 664 C C . ASN A 1 85 ? 9.310 0.433 4.108 1.00 93.62 85 ASN A C 1
ATOM 666 O O . ASN A 1 85 ? 8.333 -0.071 3.555 1.00 93.62 85 ASN A O 1
ATOM 670 N N . LEU A 1 86 ? 9.214 1.035 5.294 1.00 93.38 86 LEU A N 1
ATOM 671 C CA . LEU A 1 86 ? 7.956 1.386 5.944 1.00 93.38 86 LEU A CA 1
ATOM 672 C C . LEU A 1 86 ? 7.523 2.775 5.481 1.00 93.38 86 LEU A C 1
ATOM 674 O O . LEU A 1 86 ? 8.190 3.771 5.766 1.00 93.38 86 LEU A O 1
ATOM 678 N N . LEU A 1 87 ? 6.357 2.840 4.856 1.00 95.31 87 LEU A N 1
ATOM 679 C CA . LEU A 1 87 ? 5.645 4.072 4.559 1.00 95.31 87 LEU A CA 1
ATOM 680 C C . LEU A 1 87 ? 4.721 4.381 5.734 1.00 95.31 87 LEU A C 1
ATOM 682 O O . LEU A 1 87 ? 3.973 3.514 6.167 1.00 95.31 87 LEU A O 1
ATOM 686 N N . SER A 1 88 ? 4.763 5.590 6.278 1.00 95.12 88 SER A N 1
ATOM 687 C CA . SER A 1 88 ? 3.852 6.058 7.329 1.00 95.12 88 SER A CA 1
ATOM 688 C C . SER A 1 88 ? 3.099 7.285 6.834 1.00 95.12 88 SER A C 1
ATOM 690 O O . SER A 1 88 ? 3.696 8.354 6.739 1.00 95.12 88 SER A O 1
ATOM 692 N N . ALA A 1 89 ? 1.809 7.133 6.550 1.00 95.69 89 ALA A N 1
ATOM 693 C CA . ALA A 1 89 ? 0.915 8.208 6.140 1.00 95.69 89 ALA A CA 1
ATOM 694 C C . ALA A 1 89 ? 0.031 8.671 7.308 1.00 95.69 89 ALA A C 1
ATOM 696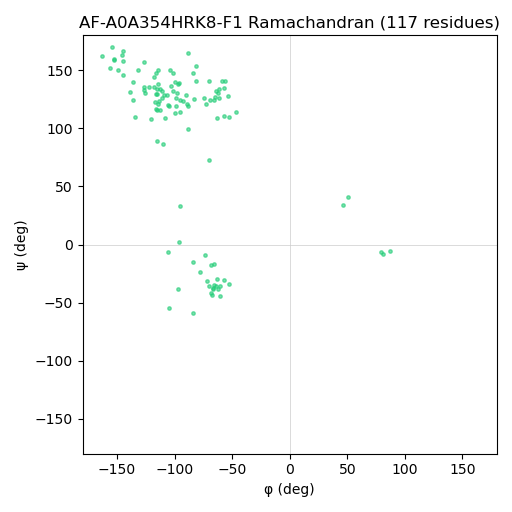 O O . ALA A 1 89 ? -0.336 7.874 8.180 1.00 95.69 89 ALA A O 1
ATOM 697 N N . VAL A 1 90 ? -0.312 9.959 7.325 1.00 95.12 90 VAL A N 1
ATOM 698 C CA . VAL A 1 90 ? -1.181 10.556 8.351 1.00 95.12 90 VAL A CA 1
ATOM 699 C C . VAL A 1 90 ? -2.483 11.028 7.718 1.00 95.12 90 VAL A C 1
ATOM 701 O O . VAL A 1 90 ? -2.470 11.874 6.831 1.00 95.12 90 VAL A O 1
ATOM 704 N N . LEU A 1 91 ? -3.603 10.494 8.197 1.00 94.38 91 LEU A N 1
ATOM 705 C CA . LEU A 1 91 ? -4.944 10.895 7.802 1.00 94.38 91 LEU A CA 1
ATOM 706 C C . LEU A 1 91 ? -5.276 12.296 8.342 1.00 94.38 91 LEU A C 1
ATOM 708 O O . LEU A 1 91 ? -4.963 12.612 9.502 1.00 94.38 91 LEU A O 1
ATOM 712 N N . PRO A 1 92 ? -5.967 13.127 7.540 1.00 93.94 92 PRO A N 1
ATOM 713 C CA . PRO A 1 92 ? -6.388 14.453 7.974 1.00 93.94 92 PRO A CA 1
ATOM 714 C C . PRO A 1 92 ? -7.360 14.365 9.157 1.00 93.94 92 PRO A C 1
ATOM 716 O O . PRO A 1 92 ? -7.222 15.131 10.109 1.00 93.94 92 PRO A O 1
ATOM 719 N N . ILE A 1 93 ? -8.250 13.370 9.150 1.00 93.06 93 ILE A N 1
ATOM 720 C CA . ILE A 1 93 ? -9.246 13.097 10.193 1.00 93.06 93 ILE A CA 1
ATOM 721 C C . ILE A 1 93 ? -8.937 11.737 10.832 1.00 93.06 93 ILE A C 1
ATOM 723 O O . ILE A 1 93 ? -8.378 10.850 10.186 1.00 93.06 93 ILE A O 1
ATOM 727 N N . ARG A 1 94 ? -9.232 11.586 12.128 1.00 94.94 94 ARG A N 1
ATOM 728 C CA . ARG A 1 94 ? -9.117 10.295 12.818 1.00 94.94 94 ARG A CA 1
ATOM 729 C C . ARG A 1 94 ? -10.194 9.358 12.289 1.00 94.94 94 ARG A C 1
ATOM 731 O O . ARG A 1 94 ? -11.362 9.704 12.369 1.00 94.94 94 ARG A O 1
ATOM 738 N N . ALA A 1 95 ? -9.778 8.199 11.796 1.00 94.25 95 ALA A N 1
ATOM 739 C CA . ALA A 1 95 ? -10.699 7.132 11.461 1.00 94.25 95 ALA A CA 1
ATOM 740 C C . ALA A 1 95 ? -11.083 6.359 12.722 1.00 94.25 95 ALA A C 1
ATOM 742 O O . ALA A 1 95 ? -10.218 6.099 13.569 1.00 94.25 95 ALA A O 1
ATOM 743 N N . GLU A 1 96 ? -12.346 5.975 12.831 1.00 96.31 96 GLU A N 1
ATOM 744 C CA . GLU A 1 96 ? -12.886 5.200 13.944 1.00 96.31 96 GLU A CA 1
ATOM 745 C C . GLU A 1 96 ? -12.765 3.688 13.716 1.00 96.31 96 GLU A C 1
ATOM 747 O O . GLU A 1 96 ? -12.486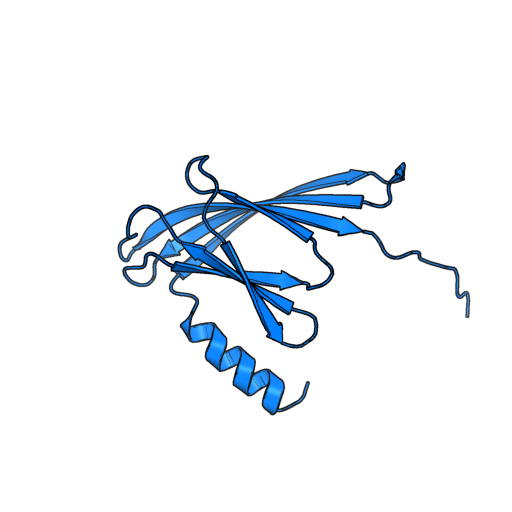 3.212 12.617 1.00 96.31 96 GLU A O 1
ATOM 752 N N . ALA A 1 97 ? -12.932 2.896 14.778 1.00 94.62 97 ALA A N 1
ATOM 753 C CA . ALA A 1 97 ? -12.910 1.440 14.650 1.00 94.62 97 ALA A CA 1
ATOM 754 C C . ALA A 1 97 ? -14.048 0.950 13.733 1.00 94.62 97 ALA A C 1
ATOM 756 O O . ALA A 1 97 ? -15.195 1.361 13.875 1.00 94.62 97 ALA A O 1
ATOM 757 N N . GLY A 1 98 ? -13.726 0.053 12.804 1.00 93.38 98 GLY A N 1
ATOM 758 C CA . GLY A 1 98 ? -14.637 -0.468 11.786 1.00 93.38 98 GLY A CA 1
ATOM 759 C C . GLY A 1 98 ? -14.823 0.447 10.573 1.00 93.38 98 GLY A C 1
ATOM 760 O O . GLY A 1 98 ? -15.415 0.009 9.586 1.00 93.38 98 GLY A O 1
ATOM 761 N N . GLU A 1 99 ? -14.305 1.679 10.602 1.00 95.06 99 GLU A N 1
ATOM 762 C CA . GLU A 1 99 ? -14.439 2.610 9.484 1.00 95.06 99 GLU A CA 1
ATOM 763 C C . GLU A 1 99 ? -13.712 2.079 8.246 1.00 95.06 99 GLU A C 1
ATOM 765 O O . GLU A 1 99 ? -12.556 1.641 8.313 1.00 95.06 99 GLU A O 1
ATOM 770 N N . LYS A 1 100 ? -14.417 2.113 7.111 1.00 95.56 100 LYS A N 1
ATOM 771 C CA . LYS A 1 100 ? -13.876 1.739 5.807 1.00 95.56 100 LYS A CA 1
ATOM 772 C C . LYS A 1 100 ? -13.131 2.925 5.216 1.00 95.56 100 LYS A C 1
ATOM 774 O O . LYS A 1 100 ? -13.693 3.997 5.031 1.00 95.56 100 LYS A O 1
ATOM 779 N N . ILE A 1 101 ? -11.879 2.693 4.870 1.00 95.50 101 ILE A N 1
ATOM 780 C CA . ILE A 1 101 ? -10.955 3.681 4.334 1.00 95.50 101 ILE A CA 1
ATOM 781 C C . ILE A 1 101 ? -10.480 3.157 2.983 1.00 95.50 101 ILE A C 1
ATOM 783 O O . ILE A 1 101 ? -10.138 1.982 2.855 1.00 95.50 101 ILE A O 1
ATOM 787 N N . VAL A 1 102 ? -10.434 4.028 1.979 1.00 96.56 102 VAL A N 1
ATOM 788 C CA . VAL A 1 102 ? -9.816 3.720 0.686 1.00 96.56 102 VAL A CA 1
ATOM 789 C C . VAL A 1 102 ? -8.635 4.652 0.487 1.00 96.56 102 VAL A C 1
ATOM 791 O O . VAL A 1 102 ? -8.788 5.873 0.535 1.00 96.56 102 VAL A O 1
ATOM 794 N N . VAL A 1 103 ? -7.454 4.076 0.285 1.00 97.25 103 VAL A N 1
ATOM 795 C CA . VAL A 1 103 ? -6.230 4.823 -0.021 1.00 97.25 103 VAL A CA 1
ATOM 796 C C . VAL A 1 103 ? -5.700 4.425 -1.385 1.00 97.25 103 VAL A C 1
ATOM 798 O O . VAL A 1 103 ? -5.753 3.253 -1.742 1.00 97.25 103 VAL A O 1
ATOM 801 N N . ASN A 1 104 ? -5.143 5.383 -2.116 1.00 98.12 104 ASN A N 1
ATOM 802 C CA . ASN A 1 104 ? -4.441 5.115 -3.367 1.00 98.12 104 ASN A CA 1
ATOM 803 C C . ASN A 1 104 ? -2.941 5.264 -3.133 1.00 98.12 104 ASN A C 1
ATOM 805 O O . ASN A 1 104 ? -2.507 6.288 -2.607 1.00 98.12 104 ASN A O 1
ATOM 809 N N . ILE A 1 105 ? -2.145 4.273 -3.512 1.00 98.00 105 ILE A N 1
ATOM 810 C CA . ILE A 1 105 ? -0.686 4.303 -3.444 1.00 98.00 105 ILE A CA 1
ATOM 811 C C . ILE A 1 105 ? -0.161 4.244 -4.871 1.00 98.00 105 ILE A C 1
ATOM 813 O O . ILE A 1 105 ? -0.333 3.243 -5.559 1.00 98.00 105 ILE A O 1
ATOM 817 N N . ILE A 1 106 ? 0.511 5.313 -5.288 1.00 97.94 106 ILE A N 1
ATOM 818 C CA . ILE A 1 106 ? 1.127 5.414 -6.607 1.00 97.94 106 ILE A CA 1
ATOM 819 C C . ILE A 1 106 ? 2.629 5.246 -6.431 1.00 97.94 106 ILE A C 1
ATOM 821 O O . ILE A 1 106 ? 3.271 6.036 -5.733 1.00 97.94 106 ILE A O 1
ATOM 825 N N . TYR A 1 107 ? 3.197 4.221 -7.055 1.00 98.06 107 TYR A N 1
ATOM 826 C CA . TYR A 1 107 ? 4.631 3.949 -7.010 1.00 98.06 107 TYR A CA 1
ATOM 827 C C . TYR A 1 107 ? 5.127 3.386 -8.338 1.00 98.06 107 TYR A C 1
ATOM 829 O O . TYR A 1 107 ? 4.352 3.007 -9.211 1.00 98.06 107 TYR A O 1
ATOM 837 N N . SER A 1 108 ? 6.441 3.363 -8.520 1.00 97.62 108 SER A N 1
ATOM 838 C CA . SER A 1 108 ? 7.063 2.842 -9.731 1.00 97.62 108 SER A CA 1
ATOM 839 C C . SER A 1 108 ? 8.377 2.144 -9.432 1.00 97.62 108 SER A C 1
ATOM 841 O O . SER A 1 108 ? 9.004 2.409 -8.412 1.00 97.62 108 SER A O 1
ATOM 843 N N . TRP A 1 109 ? 8.805 1.270 -10.329 1.00 96.38 109 TRP A N 1
ATOM 844 C CA . TRP A 1 109 ? 10.118 0.641 -10.286 1.00 96.38 109 TRP A CA 1
ATOM 845 C C . TRP A 1 109 ? 10.632 0.422 -11.705 1.00 96.38 109 TRP A C 1
ATOM 847 O O . TRP A 1 109 ? 9.877 0.484 -12.683 1.00 96.38 109 TRP A O 1
ATOM 857 N N . GLU A 1 110 ? 11.932 0.193 -11.812 1.00 93.81 110 GLU A N 1
ATOM 858 C CA . GLU A 1 110 ? 12.578 -0.164 -13.069 1.00 93.81 110 GLU A CA 1
ATOM 859 C C . GLU A 1 110 ? 12.724 -1.683 -13.147 1.00 93.81 110 GLU A C 1
ATOM 861 O O . GLU A 1 110 ? 13.014 -2.353 -12.152 1.00 93.81 110 GLU A O 1
ATOM 866 N N . VAL A 1 111 ? 12.471 -2.242 -14.329 1.00 85.12 111 VAL A N 1
ATOM 867 C CA . VAL A 1 111 ? 12.717 -3.658 -14.592 1.00 85.12 111 VAL A CA 1
ATOM 868 C C . VAL A 1 111 ? 14.230 -3.830 -14.680 1.00 85.12 111 VAL A C 1
ATOM 870 O O . VAL A 1 111 ? 14.841 -3.184 -15.534 1.00 85.12 111 VAL A O 1
ATOM 873 N N . PRO A 1 112 ? 14.844 -4.668 -13.827 1.00 73.94 112 PRO A N 1
ATOM 874 C CA . PRO A 1 112 ? 16.278 -4.881 -13.882 1.00 73.94 112 PRO A CA 1
ATOM 875 C C . PRO A 1 112 ? 16.667 -5.416 -15.258 1.00 73.94 112 PRO A C 1
ATOM 877 O O . PRO A 1 112 ? 15.969 -6.259 -15.830 1.00 73.94 112 PRO A O 1
ATOM 880 N N . ASP A 1 113 ? 17.794 -4.936 -15.775 1.00 70.31 113 ASP A N 1
ATOM 881 C CA . ASP A 1 113 ? 18.368 -5.444 -17.010 1.00 70.31 113 ASP A CA 1
ATOM 882 C C . ASP A 1 113 ? 18.606 -6.946 -16.855 1.00 70.31 113 ASP A C 1
ATOM 884 O O . ASP A 1 113 ? 19.487 -7.379 -16.111 1.00 70.31 113 ASP A O 1
ATOM 888 N N . GLN A 1 114 ? 17.836 -7.762 -17.578 1.00 60.09 114 GLN A N 1
ATOM 889 C CA . GLN A 1 114 ? 18.239 -9.134 -17.860 1.00 60.09 114 GLN A CA 1
ATOM 890 C C . GLN A 1 114 ? 19.422 -9.074 -18.833 1.00 60.09 114 GLN A C 1
ATOM 892 O O . GLN A 1 114 ? 19.294 -9.330 -20.027 1.00 60.09 114 GLN A O 1
ATOM 897 N N . GLY A 1 115 ? 20.586 -8.667 -18.328 1.00 48.94 115 GLY A N 1
ATOM 898 C CA . GLY A 1 115 ? 21.855 -8.914 -18.988 1.00 48.94 115 GLY A CA 1
ATOM 899 C C . GLY A 1 115 ? 22.046 -10.422 -19.024 1.00 48.94 115 GLY A C 1
ATOM 900 O O . GLY A 1 115 ? 22.215 -11.047 -17.978 1.00 48.94 115 GLY A O 1
ATOM 901 N N . GLY A 1 116 ? 21.933 -11.005 -20.217 1.00 48.69 116 GLY A N 1
ATOM 902 C CA . GLY A 1 116 ? 22.026 -12.440 -20.439 1.00 48.69 116 GLY A CA 1
ATOM 903 C C . GLY A 1 116 ? 23.221 -13.060 -19.718 1.00 48.69 116 GLY A C 1
ATOM 904 O O . GLY A 1 116 ? 24.374 -12.821 -20.062 1.00 48.69 116 GLY A O 1
ATOM 905 N N . ARG A 1 117 ? 22.929 -13.908 -18.736 1.00 45.94 117 ARG A N 1
ATOM 906 C CA . ARG A 1 117 ? 23.749 -15.078 -18.450 1.00 45.94 117 ARG A CA 1
ATOM 907 C C . ARG A 1 117 ? 22.922 -16.284 -18.852 1.00 45.94 117 ARG A C 1
ATOM 909 O O . ARG A 1 117 ? 22.184 -16.844 -18.050 1.00 45.94 117 ARG A O 1
ATOM 916 N N . SER A 1 118 ? 23.030 -16.637 -20.127 1.00 45.47 118 SER A N 1
ATOM 917 C CA . SER A 1 118 ? 23.060 -18.045 -20.497 1.00 45.47 118 SER A CA 1
ATOM 918 C C . SER A 1 118 ? 24.165 -18.692 -19.660 1.00 45.47 118 SER A C 1
ATOM 920 O O . SER A 1 118 ? 25.336 -18.334 -19.811 1.00 45.47 118 SER A O 1
ATOM 922 N N . LEU A 1 119 ? 23.763 -19.528 -18.701 1.00 40.50 119 LEU A N 1
ATOM 923 C CA . LEU A 1 119 ? 24.620 -20.606 -18.216 1.00 40.50 119 LEU A CA 1
ATOM 924 C C . LEU A 1 119 ? 24.847 -21.597 -19.360 1.00 40.50 119 LEU A C 1
ATOM 926 O O . LEU A 1 119 ? 23.895 -21.777 -20.155 1.00 40.50 119 LEU A O 1
#

Radius of gyration: 16.35 Å; Cα contacts (8 Å, |Δi|>4): 235; chains: 1; bounding box: 39×35×40 Å

Foldseek 3Di:
DDPVLVVLVVVCVVQAQKDWDDKDWDWDQDVVQQKIKIWIKTKIFGQAWDQKHKDKDFPQKAWPFKDWPNDTFDWDWDDRGVRIIIIITGHPDIDGGRDITIMITIMMHGDDPPPDDPD

Nearest PDB structures (foldseek):
  4gaa-assembly1_B  TM=9.044E-01  e=1.558E-06  Xenopus laevis
  1gw6-assembly1_A  TM=9.063E-01  e=1.650E-05  Homo sapiens
  3b7t-assembly1_A  TM=8.589E-01  e=8.344E-06  Homo sapiens
  5ni4-assembly1_C  TM=9.080E-01  e=2.937E-05  Homo sapiens
  1h19-assembly1_A  TM=8.597E-01  e=1.738E-05  Homo sapiens

Sequence (119 aa):
MSRLTARNFTGFCKRFSYSIAHYDIDLNLNPRRRKIQADVSIALAAARPTRKLCFLLADSCNLDRIKYLGISLPIKISPACPGLNLLSAVLPIRAEAGEKIVVNIIYSWEVPDQGGRSL

Mean predicted aligned error: 7.03 Å